Protein AF-A0A389MRZ5-F1 (afdb_monomer_lite)

Radius of gyration: 27.91 Å; chains: 1; bounding box: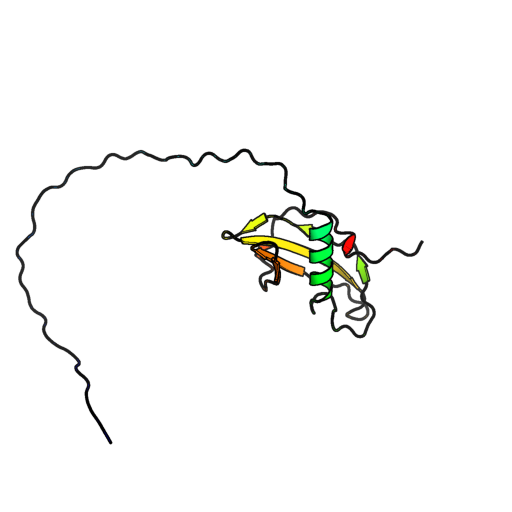 61×81×53 Å

Sequence (144 aa):
MRLLSVAIALLLALPASARDEASKEIPATAKKSARKAPAGKPEEPSPEMRRRIAALALKQVAFGSISLLPVRFENSRLAGPFEDGGRRLYCVSSHMKGRTFGKAERPKAVFREEAGLLTVLDDDEVCQGHRTRPFEELDTPKDP

Structure (mmCIF, N/CA/C/O backbone):
data_AF-A0A389MRZ5-F1
#
_entry.id   AF-A0A389MRZ5-F1
#
loop_
_atom_site.group_PDB
_atom_site.id
_atom_site.type_symbol
_atom_site.label_atom_id
_atom_site.label_alt_id
_atom_site.label_comp_id
_atom_site.label_asym_id
_atom_site.label_entity_id
_atom_site.label_seq_id
_atom_site.pdbx_PDB_ins_code
_atom_site.Cartn_x
_atom_site.Cartn_y
_atom_site.Cartn_z
_atom_site.occupancy
_atom_site.B_iso_or_equiv
_atom_site.auth_seq_id
_atom_site.auth_comp_id
_atom_site.auth_asym_id
_atom_site.auth_atom_id
_atom_site.pdbx_PDB_model_num
ATOM 1 N N . MET A 1 1 ? -25.961 -49.254 -20.890 1.00 40.41 1 MET A N 1
ATOM 2 C CA . MET A 1 1 ? -25.046 -50.292 -21.420 1.00 40.41 1 MET A CA 1
ATOM 3 C C . MET A 1 1 ? -23.645 -49.886 -20.963 1.00 40.41 1 MET A C 1
ATOM 5 O O . MET A 1 1 ? -23.233 -48.800 -21.325 1.00 40.41 1 MET A O 1
ATOM 9 N N . ARG A 1 2 ? -23.022 -50.497 -19.937 1.00 39.56 2 ARG A N 1
ATOM 10 C CA . ARG A 1 2 ? -22.256 -51.768 -20.006 1.00 39.56 2 ARG A CA 1
ATOM 11 C C . ARG A 1 2 ? -21.413 -51.795 -21.299 1.00 39.56 2 ARG A C 1
ATOM 13 O O . ARG A 1 2 ? -22.022 -51.728 -22.352 1.00 39.56 2 ARG A O 1
ATOM 20 N N . LEU A 1 3 ? -20.090 -51.938 -21.344 1.00 41.53 3 LEU A N 1
ATOM 21 C CA . LEU A 1 3 ? -19.076 -52.474 -20.426 1.00 41.53 3 LEU A CA 1
ATOM 22 C C . LEU A 1 3 ? -17.753 -52.547 -21.263 1.00 41.53 3 LEU A C 1
ATOM 24 O O . LEU A 1 3 ? -17.846 -52.544 -22.488 1.00 41.53 3 LEU A O 1
ATOM 28 N N . LEU A 1 4 ? -16.596 -52.751 -20.607 1.00 39.28 4 LEU A N 1
ATOM 29 C CA . LEU A 1 4 ? -15.325 -53.325 -21.137 1.00 39.28 4 LEU A CA 1
ATOM 30 C C . LEU A 1 4 ? -14.446 -52.437 -22.052 1.00 39.28 4 LEU A C 1
ATOM 32 O O . LEU A 1 4 ? -14.954 -51.702 -22.880 1.00 39.28 4 LEU A O 1
ATOM 36 N N . SER A 1 5 ? -13.107 -52.462 -22.029 1.00 41.38 5 SER A N 1
ATOM 37 C CA . SER A 1 5 ? -12.075 -53.246 -21.315 1.00 41.38 5 SER A CA 1
ATOM 38 C C . SER A 1 5 ? -10.753 -52.464 -21.445 1.00 41.38 5 SER A C 1
ATOM 40 O O . SER A 1 5 ? -10.445 -51.975 -22.524 1.00 41.38 5 SER A O 1
ATOM 42 N N . VAL A 1 6 ? -10.014 -52.158 -20.375 1.00 44.91 6 VAL A N 1
ATOM 43 C CA . VAL A 1 6 ? -8.869 -52.938 -19.849 1.00 44.91 6 VAL A CA 1
ATOM 44 C C . VAL A 1 6 ? -8.037 -53.639 -20.934 1.00 44.91 6 VAL A C 1
ATOM 46 O O . VAL A 1 6 ? -8.403 -54.710 -21.404 1.00 44.91 6 VAL A O 1
ATOM 49 N N . ALA A 1 7 ? -6.864 -53.086 -21.243 1.00 42.34 7 ALA A N 1
ATOM 50 C CA . ALA A 1 7 ? -5.745 -53.829 -21.819 1.00 42.34 7 ALA A CA 1
ATOM 51 C C . ALA A 1 7 ? -4.484 -53.482 -21.015 1.00 42.34 7 ALA A C 1
ATOM 53 O O . ALA A 1 7 ? -3.781 -52.511 -21.284 1.00 42.34 7 ALA A O 1
ATOM 54 N N . ILE A 1 8 ? -4.276 -54.255 -19.950 1.00 43.88 8 ILE A N 1
ATOM 55 C CA . ILE A 1 8 ? -3.063 -54.287 -19.137 1.00 43.88 8 ILE A CA 1
ATOM 56 C C . ILE A 1 8 ? -2.179 -55.418 -19.667 1.00 43.88 8 ILE A C 1
ATOM 58 O O . ILE A 1 8 ? -2.653 -56.538 -19.818 1.00 43.88 8 ILE A O 1
ATOM 62 N N . ALA A 1 9 ? -0.898 -55.082 -19.829 1.00 37.06 9 ALA A N 1
ATOM 63 C CA . ALA A 1 9 ? 0.287 -55.938 -19.785 1.00 37.06 9 ALA A CA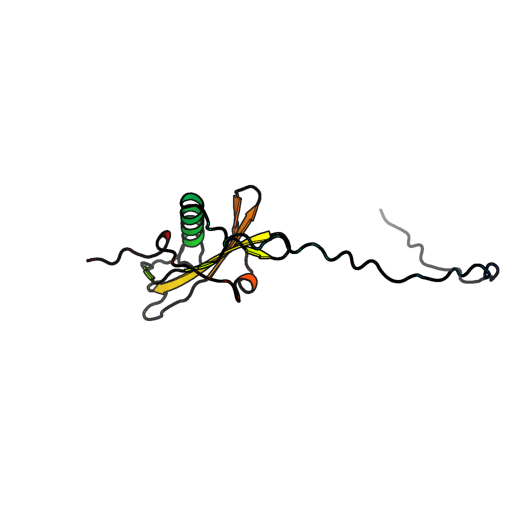 1
ATOM 64 C C . ALA A 1 9 ? 0.463 -57.037 -20.848 1.00 37.06 9 ALA A C 1
ATOM 66 O O . ALA A 1 9 ? -0.331 -57.959 -20.976 1.00 37.06 9 ALA A O 1
ATOM 67 N N . LEU A 1 10 ? 1.648 -57.026 -21.470 1.00 36.75 10 LEU A N 1
ATOM 68 C CA . LEU A 1 10 ? 2.760 -57.937 -21.139 1.00 36.75 10 LEU A CA 1
ATOM 69 C C . LEU A 1 10 ? 3.525 -58.301 -22.421 1.00 36.75 10 LEU A C 1
ATOM 71 O O . LEU A 1 10 ? 2.972 -58.996 -23.259 1.00 36.75 10 LEU A O 1
ATOM 75 N N . LEU A 1 11 ? 4.791 -57.882 -22.547 1.00 40.03 11 LEU A N 1
ATOM 76 C CA . LEU A 1 11 ? 5.866 -58.693 -23.149 1.00 40.03 11 LEU A CA 1
ATOM 77 C C . LEU A 1 11 ? 7.228 -57.990 -23.006 1.00 40.03 11 LEU A C 1
ATOM 79 O O . LEU A 1 11 ? 7.574 -57.061 -23.729 1.00 40.03 11 LEU A O 1
ATOM 83 N N . LEU A 1 12 ? 7.986 -58.471 -22.021 1.00 37.19 12 LEU A N 1
ATOM 84 C CA . LEU A 1 12 ? 9.440 -58.371 -21.912 1.00 37.19 12 LEU A CA 1
ATOM 85 C C . LEU A 1 12 ? 10.074 -59.463 -22.794 1.00 37.19 12 LEU A C 1
ATOM 87 O O . LEU A 1 12 ? 9.639 -60.606 -22.672 1.00 37.19 12 LEU A O 1
ATOM 91 N N . ALA A 1 13 ? 11.099 -59.124 -23.598 1.00 40.16 13 ALA A N 1
ATOM 92 C CA . ALA A 1 13 ? 12.372 -59.866 -23.791 1.00 40.16 13 ALA A CA 1
ATOM 93 C C . ALA A 1 13 ? 13.086 -59.550 -25.143 1.00 40.16 13 ALA A C 1
ATOM 95 O O . ALA A 1 13 ? 12.600 -59.967 -26.184 1.00 40.16 13 ALA A O 1
ATOM 96 N N . LEU A 1 14 ? 14.227 -58.825 -25.047 1.00 38.44 14 LEU A N 1
ATOM 97 C CA . LEU A 1 14 ? 15.537 -58.788 -25.786 1.00 38.44 14 LEU A CA 1
ATOM 98 C C . LEU A 1 14 ? 15.697 -59.306 -27.250 1.00 38.44 14 LEU A C 1
ATOM 100 O O . LEU A 1 14 ? 14.948 -60.195 -27.631 1.00 38.44 14 LEU A O 1
ATOM 104 N N . PRO A 1 15 ? 16.723 -58.882 -28.061 1.00 41.50 15 PRO A N 1
ATOM 105 C CA . PRO A 1 15 ? 18.138 -58.554 -27.711 1.00 41.50 15 PRO A CA 1
ATOM 106 C C . PRO A 1 15 ? 18.672 -57.211 -28.298 1.00 41.50 15 PRO A C 1
ATOM 108 O O . PRO A 1 15 ? 18.091 -56.646 -29.212 1.00 41.50 15 PRO A O 1
ATOM 111 N N . ALA A 1 16 ? 19.673 -56.519 -27.732 1.00 38.25 16 ALA A N 1
ATOM 112 C CA . ALA A 1 16 ? 21.121 -56.796 -27.674 1.00 38.25 16 ALA A CA 1
ATOM 113 C C . ALA A 1 16 ? 21.852 -56.863 -29.038 1.00 38.25 16 ALA A C 1
ATOM 115 O O . ALA A 1 16 ? 22.410 -57.900 -29.363 1.00 38.25 16 ALA A O 1
ATOM 116 N N . SER A 1 17 ? 21.890 -55.770 -29.816 1.00 39.25 17 SER A N 1
ATOM 117 C CA . SER A 1 17 ? 23.010 -55.488 -30.741 1.00 39.25 17 SER A CA 1
ATOM 118 C C . SER A 1 17 ? 22.916 -54.072 -31.326 1.00 39.25 17 SER A C 1
ATOM 120 O O . SER A 1 17 ? 22.100 -53.834 -32.208 1.00 39.25 17 SER A O 1
ATOM 122 N N . ALA A 1 18 ? 23.689 -53.132 -30.773 1.00 40.97 18 ALA A N 1
ATOM 123 C CA . ALA A 1 18 ? 24.174 -51.885 -31.397 1.00 40.97 18 ALA A CA 1
ATOM 124 C C . ALA A 1 18 ? 24.774 -50.992 -30.292 1.00 40.97 18 ALA A C 1
ATOM 126 O O . ALA A 1 18 ? 24.210 -49.976 -29.886 1.00 40.97 18 ALA A O 1
ATOM 127 N N . ARG A 1 19 ? 25.894 -51.452 -29.733 1.00 44.91 19 ARG A N 1
ATOM 128 C CA . ARG A 1 19 ? 26.873 -50.637 -29.003 1.00 44.91 19 ARG A CA 1
ATOM 129 C C . ARG A 1 19 ? 28.128 -50.576 -29.883 1.00 44.91 19 ARG A C 1
ATOM 131 O O . ARG A 1 19 ? 28.338 -51.518 -30.641 1.00 44.91 19 ARG A O 1
ATOM 138 N N . ASP A 1 20 ? 28.893 -49.498 -29.723 1.00 35.25 20 ASP A N 1
ATOM 139 C CA . ASP A 1 20 ? 30.079 -49.060 -30.486 1.00 35.25 20 ASP A CA 1
ATOM 140 C C . ASP A 1 20 ? 29.733 -48.293 -31.777 1.00 35.25 20 ASP A C 1
ATOM 142 O O . ASP A 1 20 ? 28.949 -48.752 -32.593 1.00 35.25 20 ASP A O 1
ATOM 146 N N . GLU A 1 21 ? 30.218 -47.076 -32.028 1.00 35.16 21 GLU A N 1
ATOM 147 C CA . GLU A 1 21 ? 31.426 -46.412 -31.531 1.00 35.16 21 GLU A CA 1
ATOM 148 C C . GLU A 1 21 ? 31.350 -44.889 -31.807 1.00 35.16 21 GLU A C 1
ATOM 150 O O . GLU A 1 21 ? 30.402 -44.407 -32.423 1.00 35.16 21 GLU A O 1
ATOM 155 N N . ALA A 1 22 ? 32.397 -44.159 -31.417 1.00 38.28 22 ALA A N 1
ATOM 156 C CA . ALA A 1 22 ? 32.664 -42.732 -31.662 1.00 38.28 22 ALA A CA 1
ATOM 157 C C . ALA A 1 22 ? 32.235 -41.749 -30.559 1.00 38.28 22 ALA A C 1
ATOM 159 O O . ALA A 1 22 ? 31.494 -40.783 -30.741 1.00 38.28 22 ALA A O 1
ATOM 160 N N . SER A 1 23 ? 32.870 -41.972 -29.410 1.00 39.28 23 SER A N 1
ATOM 161 C CA . SER A 1 23 ? 33.489 -40.927 -28.597 1.00 39.28 23 SER A CA 1
ATOM 162 C C . SER A 1 23 ? 34.069 -39.790 -29.458 1.00 39.28 23 SER A C 1
ATOM 164 O O . SER A 1 23 ? 34.906 -40.028 -30.331 1.00 39.28 23 SER A O 1
ATOM 166 N N . LYS A 1 24 ? 33.679 -38.541 -29.185 1.00 38.94 24 LYS A N 1
ATOM 167 C CA . LYS A 1 24 ? 34.555 -37.399 -29.446 1.00 38.94 24 LYS A CA 1
ATOM 168 C C . LYS A 1 24 ? 34.462 -36.403 -28.306 1.00 38.94 24 LYS A C 1
ATOM 170 O O . LYS A 1 24 ? 33.392 -35.929 -27.934 1.00 38.94 24 LYS A O 1
ATOM 175 N N . GLU A 1 25 ? 35.635 -36.179 -27.743 1.00 37.88 25 GLU A N 1
ATOM 176 C CA . GLU A 1 25 ? 35.918 -35.405 -26.555 1.00 37.88 25 GLU A CA 1
ATOM 177 C C . GLU A 1 25 ? 35.500 -33.932 -26.652 1.00 37.88 25 GLU A C 1
ATOM 179 O O . GLU A 1 25 ? 35.423 -33.309 -27.711 1.00 37.88 25 GLU A O 1
ATOM 184 N N . ILE A 1 26 ? 35.250 -33.420 -25.454 1.00 50.62 26 ILE A N 1
ATOM 185 C C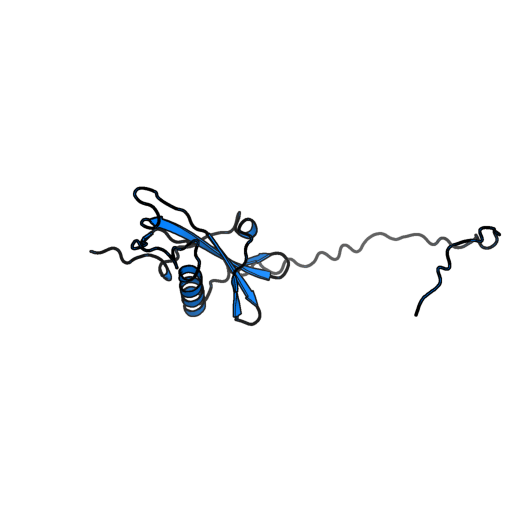A . ILE A 1 26 ? 34.858 -32.079 -25.036 1.00 50.62 26 ILE A CA 1
ATOM 186 C C . ILE A 1 26 ? 35.936 -31.047 -25.428 1.00 50.62 26 ILE A C 1
ATOM 188 O O . ILE A 1 26 ? 37.128 -31.335 -25.324 1.00 50.62 26 ILE A O 1
ATOM 192 N N . PRO A 1 27 ? 35.548 -29.786 -25.690 1.00 37.94 27 PRO A N 1
ATOM 193 C CA . PRO A 1 27 ? 36.211 -28.742 -24.923 1.00 37.94 27 PRO A CA 1
ATOM 194 C C . PRO A 1 27 ? 35.219 -27.936 -24.094 1.00 37.94 27 PRO A C 1
ATOM 196 O O . PRO A 1 27 ? 34.181 -27.450 -24.544 1.00 37.94 27 PRO A O 1
ATOM 199 N N . ALA A 1 28 ? 35.609 -27.805 -22.832 1.00 46.28 28 ALA A N 1
ATOM 200 C CA . ALA A 1 28 ? 35.131 -26.811 -21.913 1.00 46.28 28 ALA A CA 1
ATOM 201 C C . ALA A 1 28 ? 35.336 -25.413 -22.512 1.00 46.28 28 ALA A C 1
ATOM 203 O O . ALA A 1 28 ? 36.171 -25.201 -23.388 1.00 46.28 28 ALA A O 1
ATOM 204 N N . THR A 1 29 ? 34.645 -24.451 -21.906 1.00 40.38 29 THR A N 1
ATOM 205 C CA . THR A 1 29 ? 34.760 -22.997 -22.094 1.00 40.38 29 THR A CA 1
ATOM 206 C C . THR A 1 29 ? 33.842 -22.383 -23.153 1.00 40.38 29 THR A C 1
ATOM 208 O O . THR A 1 29 ? 34.181 -22.184 -24.307 1.00 40.38 29 THR A O 1
ATOM 211 N N . ALA A 1 30 ? 32.679 -21.938 -22.680 1.00 43.38 30 ALA A N 1
ATOM 212 C CA . ALA A 1 30 ? 32.207 -20.585 -22.954 1.00 43.38 30 ALA A CA 1
ATOM 213 C C . ALA A 1 30 ? 31.222 -20.178 -21.849 1.00 43.38 30 ALA A C 1
ATOM 215 O O . ALA A 1 30 ? 30.009 -20.137 -22.043 1.00 43.38 30 ALA A O 1
ATOM 216 N N . LYS A 1 31 ? 31.753 -19.851 -20.659 1.00 43.34 31 LYS A N 1
ATOM 217 C CA . LYS A 1 31 ? 31.063 -18.945 -19.729 1.00 43.34 31 LYS A CA 1
ATOM 218 C C . LYS A 1 31 ? 30.910 -17.610 -20.458 1.00 43.34 31 LYS A C 1
ATOM 220 O O . LYS A 1 31 ? 31.764 -16.734 -20.359 1.00 43.34 31 LYS A O 1
ATOM 225 N N . LYS A 1 32 ? 29.832 -17.456 -21.226 1.00 39.16 32 LYS A N 1
ATOM 226 C CA . LYS A 1 32 ? 29.404 -16.155 -21.729 1.00 39.16 32 LYS A CA 1
ATOM 227 C C . LYS A 1 32 ? 28.771 -15.441 -20.544 1.00 39.16 32 LYS A C 1
ATOM 229 O O . LYS A 1 32 ? 27.568 -15.526 -20.328 1.00 39.16 32 LYS A O 1
ATOM 234 N N . SER A 1 33 ? 29.626 -14.822 -19.728 1.00 44.97 33 SER A N 1
ATOM 235 C CA . SER A 1 33 ? 29.237 -13.885 -18.680 1.00 44.97 33 SER A CA 1
ATOM 236 C C . SER A 1 33 ? 28.225 -12.918 -19.274 1.00 44.97 33 SER A C 1
ATOM 238 O O . SER A 1 33 ? 28.578 -12.061 -20.088 1.00 44.97 33 SER A O 1
ATOM 240 N N . ALA A 1 34 ? 26.955 -13.096 -18.908 1.00 51.16 34 ALA A N 1
ATOM 241 C CA . ALA A 1 34 ? 25.929 -12.115 -19.177 1.00 51.16 34 ALA A CA 1
ATOM 242 C C . ALA A 1 34 ? 26.438 -10.806 -18.572 1.00 51.16 34 ALA A C 1
ATOM 244 O O . ALA A 1 34 ? 26.665 -10.713 -17.364 1.00 51.16 34 ALA A O 1
ATOM 245 N N . ARG A 1 35 ? 26.726 -9.832 -19.442 1.00 46.59 35 ARG A N 1
ATOM 246 C CA . ARG A 1 35 ? 27.053 -8.466 -19.046 1.00 46.59 35 ARG A CA 1
ATOM 247 C C . ARG A 1 35 ? 25.994 -8.044 -18.038 1.00 46.59 35 ARG A C 1
ATOM 249 O O . ARG A 1 35 ? 24.832 -7.895 -18.404 1.00 46.59 35 ARG A O 1
ATOM 256 N N . LYS A 1 36 ? 26.404 -7.858 -16.783 1.00 52.03 36 LYS A N 1
ATOM 257 C CA . LYS A 1 36 ? 25.626 -7.109 -15.805 1.00 52.03 36 LYS A CA 1
ATOM 258 C C . LYS A 1 36 ? 25.381 -5.749 -16.450 1.00 52.03 36 LYS A C 1
ATOM 260 O O . LYS A 1 36 ? 26.324 -4.976 -16.623 1.00 52.03 36 LYS A O 1
ATOM 265 N N . ALA A 1 37 ? 24.151 -5.521 -16.905 1.00 50.09 37 ALA A N 1
ATOM 266 C CA . ALA A 1 37 ? 23.726 -4.212 -17.364 1.00 50.09 37 ALA A CA 1
ATOM 267 C C . ALA A 1 37 ? 24.091 -3.197 -16.267 1.00 50.09 37 ALA A C 1
ATOM 269 O O . ALA A 1 37 ? 24.033 -3.553 -15.080 1.00 50.09 37 ALA A O 1
ATOM 270 N N . PRO A 1 38 ? 24.534 -1.979 -16.625 1.00 43.25 38 PRO A N 1
ATOM 271 C CA . PRO A 1 38 ? 24.821 -0.964 -15.626 1.00 43.25 38 PRO A CA 1
ATOM 272 C C . PRO A 1 38 ? 23.587 -0.843 -14.738 1.00 43.25 38 PRO A C 1
ATOM 274 O O . PRO A 1 38 ? 22.476 -0.705 -15.249 1.00 43.25 38 PRO A O 1
ATOM 277 N N . ALA A 1 39 ? 23.779 -0.989 -13.426 1.00 52.12 39 ALA A N 1
ATOM 278 C CA . ALA A 1 39 ? 22.709 -0.815 -12.462 1.00 52.12 39 ALA A CA 1
ATOM 279 C C . ALA A 1 39 ? 22.191 0.614 -12.642 1.00 52.12 39 ALA A C 1
ATOM 281 O O . ALA A 1 39 ? 22.834 1.576 -12.217 1.00 52.12 39 ALA A O 1
ATOM 282 N N . GLY A 1 40 ? 21.077 0.741 -13.364 1.00 45.22 40 GLY A N 1
ATOM 283 C CA . GLY A 1 40 ? 20.349 1.986 -13.480 1.00 45.22 40 GLY A CA 1
ATOM 284 C C . GLY A 1 40 ? 20.026 2.485 -12.079 1.00 45.22 40 GLY A C 1
ATOM 285 O O . GLY A 1 40 ? 19.947 1.706 -11.122 1.00 45.22 40 GLY A O 1
ATOM 286 N N . LYS A 1 41 ? 19.869 3.802 -11.942 1.00 56.81 41 LYS A N 1
ATOM 287 C CA . LYS A 1 41 ? 19.342 4.377 -10.702 1.00 56.81 41 LYS A CA 1
ATOM 288 C C . LYS A 1 41 ? 18.073 3.604 -10.319 1.00 56.81 41 LYS A C 1
ATOM 290 O O . LYS A 1 41 ? 17.327 3.254 -11.234 1.00 56.81 41 LYS A O 1
ATOM 295 N N . PRO A 1 42 ? 17.834 3.335 -9.021 1.00 62.47 42 PRO A N 1
ATOM 296 C CA . PRO A 1 42 ? 16.615 2.668 -8.591 1.00 62.47 42 PRO A CA 1
ATOM 297 C C . PRO A 1 42 ? 15.435 3.406 -9.207 1.00 62.47 42 PRO A C 1
ATOM 299 O O . PRO A 1 42 ? 15.243 4.591 -8.918 1.00 62.47 42 PRO A O 1
ATOM 302 N N . GLU A 1 43 ? 14.734 2.727 -10.108 1.00 80.81 43 GLU A N 1
ATOM 303 C CA . GLU A 1 43 ? 13.583 3.293 -10.785 1.00 80.81 43 GLU A CA 1
ATOM 304 C C . GLU A 1 43 ? 12.586 3.711 -9.706 1.00 80.81 43 GLU A C 1
ATOM 306 O O . GLU A 1 43 ? 12.386 3.005 -8.719 1.00 80.81 43 GLU A O 1
ATOM 311 N N . GLU A 1 44 ? 12.058 4.921 -9.817 1.00 86.75 44 GLU A N 1
ATOM 312 C CA . GLU A 1 44 ? 11.087 5.441 -8.868 1.00 86.75 44 GLU A CA 1
ATOM 313 C C . GLU A 1 44 ? 9.709 5.356 -9.515 1.00 86.75 44 GLU A C 1
ATOM 315 O O . GLU A 1 44 ? 9.558 5.809 -10.654 1.00 86.75 44 GLU A O 1
ATOM 320 N N . PRO A 1 45 ? 8.704 4.770 -8.838 1.00 91.62 45 PRO A N 1
ATOM 321 C CA . PRO A 1 45 ? 7.367 4.738 -9.396 1.00 91.62 45 PRO A CA 1
ATOM 322 C C . PRO A 1 45 ? 6.857 6.162 -9.600 1.00 91.62 45 PRO A C 1
ATOM 324 O O . PRO A 1 45 ? 7.026 7.030 -8.739 1.00 91.62 45 PRO A O 1
ATOM 327 N N . SER A 1 46 ? 6.209 6.388 -10.743 1.00 94.06 46 SER A N 1
ATOM 328 C CA . SER A 1 46 ? 5.619 7.684 -11.061 1.00 94.06 46 SER A CA 1
ATOM 329 C C . SER A 1 46 ? 4.596 8.101 -9.991 1.00 94.06 46 SER A C 1
ATOM 331 O O . SER A 1 46 ? 3.986 7.239 -9.348 1.00 94.06 46 SER A O 1
ATOM 333 N N . PRO A 1 47 ? 4.328 9.408 -9.810 1.00 95.88 47 PRO A N 1
ATOM 334 C CA . PRO A 1 47 ? 3.307 9.869 -8.866 1.00 95.88 47 PRO A CA 1
ATOM 335 C C . PRO A 1 47 ? 1.916 9.271 -9.135 1.00 95.88 47 PRO A C 1
ATOM 337 O O . PRO A 1 47 ? 1.143 9.016 -8.215 1.00 95.88 47 PRO A O 1
ATOM 340 N N . GLU A 1 48 ? 1.585 9.016 -10.403 1.00 96.19 48 GLU A N 1
ATOM 341 C CA . GLU A 1 48 ? 0.351 8.324 -10.773 1.00 96.19 48 GLU A CA 1
ATOM 342 C C . GLU A 1 48 ? 0.345 6.873 -10.280 1.00 96.19 48 GLU A C 1
ATOM 344 O O . GLU A 1 48 ? -0.614 6.454 -9.630 1.00 96.19 48 GLU A O 1
ATOM 349 N N . MET A 1 49 ? 1.428 6.128 -10.520 1.00 96.81 49 MET A N 1
ATOM 350 C CA . MET A 1 49 ? 1.567 4.750 -10.052 1.00 96.81 49 MET A CA 1
ATOM 351 C C . MET A 1 49 ? 1.469 4.670 -8.525 1.00 96.81 49 MET A C 1
ATOM 353 O O . MET A 1 49 ? 0.728 3.846 -7.995 1.00 96.81 49 MET A O 1
ATOM 357 N N . ARG A 1 50 ? 2.141 5.579 -7.810 1.00 97.50 50 ARG A N 1
ATOM 358 C CA . ARG A 1 50 ? 2.081 5.680 -6.343 1.00 97.50 50 ARG A CA 1
ATOM 359 C C . ARG A 1 50 ? 0.645 5.860 -5.839 1.00 97.50 50 ARG A C 1
ATOM 361 O O . ARG A 1 50 ? 0.208 5.113 -4.966 1.00 97.50 50 ARG A O 1
ATOM 368 N N . ARG A 1 51 ? -0.135 6.762 -6.447 1.00 98.00 51 ARG A N 1
ATOM 369 C CA . ARG A 1 51 ? -1.563 6.949 -6.118 1.00 98.00 51 ARG A CA 1
ATOM 370 C C . ARG A 1 51 ? -2.407 5.709 -6.405 1.00 98.00 51 ARG A C 1
ATOM 372 O O . ARG A 1 51 ? -3.274 5.362 -5.606 1.00 98.00 51 ARG A O 1
ATOM 379 N N . ARG A 1 52 ? -2.154 5.022 -7.522 1.00 98.00 52 ARG A N 1
ATOM 380 C CA . ARG A 1 52 ? -2.861 3.780 -7.879 1.00 98.00 52 ARG A CA 1
ATOM 381 C C . ARG A 1 52 ? -2.565 2.656 -6.885 1.00 98.00 52 ARG A C 1
ATOM 383 O O . ARG A 1 52 ? -3.494 1.967 -6.468 1.00 98.00 52 ARG A O 1
ATOM 390 N N . ILE A 1 53 ? -1.309 2.521 -6.458 1.00 98.31 53 ILE A N 1
ATOM 391 C CA . ILE A 1 53 ? -0.893 1.586 -5.406 1.00 98.31 53 ILE A CA 1
ATOM 392 C C . ILE A 1 53 ? -1.601 1.915 -4.084 1.00 98.31 53 ILE A C 1
ATOM 394 O O . ILE A 1 53 ? -2.158 1.014 -3.463 1.00 98.31 53 ILE A O 1
ATOM 398 N N . ALA A 1 54 ? -1.652 3.189 -3.678 1.00 98.06 54 ALA A N 1
ATOM 399 C CA . ALA A 1 54 ? -2.329 3.605 -2.444 1.00 98.06 54 ALA A CA 1
ATOM 400 C C . ALA A 1 54 ? -3.829 3.277 -2.487 1.00 98.06 54 ALA A C 1
ATOM 402 O O . ALA A 1 54 ? -4.363 2.652 -1.571 1.00 98.06 54 ALA A O 1
ATOM 403 N N . ALA A 1 55 ? -4.497 3.621 -3.591 1.00 97.88 55 ALA A N 1
ATOM 404 C CA . ALA A 1 55 ? -5.911 3.323 -3.792 1.00 97.88 55 ALA A CA 1
ATOM 405 C C . ALA A 1 55 ? -6.202 1.814 -3.769 1.00 97.88 55 ALA A C 1
ATOM 407 O O . ALA A 1 55 ? -7.253 1.397 -3.284 1.00 97.88 55 ALA A O 1
ATOM 408 N N . LEU A 1 56 ? -5.289 0.987 -4.287 1.00 98.00 56 LEU A N 1
ATOM 409 C CA . LEU A 1 56 ? -5.434 -0.465 -4.246 1.00 98.00 56 LEU A CA 1
ATOM 410 C C . LEU A 1 56 ? -5.148 -1.033 -2.849 1.00 98.00 56 LEU A C 1
ATOM 412 O O . LEU A 1 56 ? -5.868 -1.931 -2.415 1.00 98.00 56 LEU A O 1
ATOM 416 N N . ALA A 1 57 ? -4.169 -0.486 -2.122 1.00 97.62 57 ALA A N 1
ATOM 417 C CA . ALA A 1 57 ? -3.877 -0.849 -0.736 1.00 97.62 57 ALA A CA 1
ATOM 418 C C . ALA A 1 57 ? -5.078 -0.589 0.181 1.00 97.62 57 ALA A C 1
ATOM 420 O O . ALA A 1 57 ? -5.489 -1.491 0.901 1.00 97.62 57 ALA A O 1
ATOM 421 N N . LEU A 1 58 ? -5.719 0.579 0.076 1.00 96.50 58 LEU A N 1
ATOM 422 C CA . LEU A 1 58 ? -6.905 0.939 0.868 1.00 96.50 58 LEU A CA 1
ATOM 423 C C . LEU A 1 58 ? -8.122 0.028 0.630 1.00 96.50 58 LEU A C 1
ATOM 425 O O . LEU A 1 58 ? -9.031 -0.015 1.454 1.00 96.50 58 LEU A O 1
ATOM 429 N N . LYS A 1 59 ? -8.149 -0.725 -0.476 1.00 96.62 59 LYS A N 1
ATOM 430 C CA . LYS A 1 59 ? -9.194 -1.724 -0.753 1.00 96.62 59 LYS A CA 1
ATOM 431 C C . LYS A 1 59 ? -8.924 -3.077 -0.091 1.00 96.62 59 LYS A C 1
ATOM 433 O O . LYS A 1 59 ? -9.822 -3.918 -0.054 1.00 96.62 59 LYS A O 1
ATOM 438 N N . GLN A 1 60 ? -7.727 -3.299 0.448 1.00 96.00 60 GLN A N 1
ATOM 439 C CA . GLN A 1 60 ? -7.364 -4.570 1.070 1.00 96.00 60 GLN A CA 1
ATOM 440 C C . GLN A 1 60 ? -7.916 -4.682 2.491 1.00 96.00 60 GLN A C 1
ATOM 442 O O . GLN A 1 60 ? -7.830 -3.747 3.289 1.00 96.00 60 GLN A O 1
ATOM 447 N N . VAL A 1 61 ? -8.395 -5.877 2.847 1.00 93.69 61 VAL A N 1
ATOM 448 C CA . VAL A 1 61 ? -8.883 -6.187 4.205 1.00 93.69 61 VAL A CA 1
ATOM 449 C C . VAL A 1 61 ? -7.783 -5.966 5.246 1.00 93.69 61 VAL A C 1
ATOM 451 O O . VAL A 1 61 ? -8.029 -5.416 6.324 1.00 93.69 61 VAL A O 1
ATOM 454 N N . ALA A 1 62 ? -6.540 -6.315 4.899 1.00 92.56 62 ALA A N 1
ATOM 455 C CA . ALA A 1 62 ? -5.374 -6.076 5.742 1.00 92.56 62 ALA A CA 1
ATOM 456 C C . ALA A 1 62 ? -5.185 -4.584 6.080 1.00 92.56 62 ALA A C 1
ATOM 458 O O . ALA A 1 62 ? -4.738 -4.274 7.179 1.00 92.56 62 ALA A O 1
ATOM 459 N N . PHE A 1 63 ? -5.601 -3.677 5.197 1.00 95.06 63 PHE A N 1
ATOM 460 C CA . PHE A 1 63 ? -5.563 -2.223 5.381 1.00 95.06 63 PHE A CA 1
ATOM 461 C C . PHE A 1 63 ? -6.915 -1.666 5.855 1.00 95.06 63 PHE A C 1
ATOM 463 O O . PHE A 1 63 ? -7.178 -0.476 5.759 1.00 95.06 63 PHE A O 1
ATOM 470 N N . GLY A 1 64 ? -7.797 -2.512 6.389 1.00 93.19 64 GLY A N 1
ATOM 471 C CA . GLY A 1 64 ? -9.015 -2.056 7.050 1.00 93.19 64 GLY A CA 1
ATOM 472 C C . GLY A 1 64 ? -10.144 -1.637 6.113 1.00 93.19 64 GLY A C 1
ATOM 473 O O . GLY A 1 64 ? -11.030 -0.913 6.555 1.00 93.19 64 GLY A O 1
ATOM 474 N N . SER A 1 65 ? -10.177 -2.132 4.871 1.00 94.50 65 SER A N 1
ATOM 475 C CA . SER A 1 65 ? -11.269 -1.848 3.921 1.00 94.50 65 SER A CA 1
ATOM 476 C C . SER A 1 65 ? -12.668 -2.253 4.408 1.00 94.50 65 SER A C 1
ATOM 478 O O . SER A 1 65 ? -13.666 -1.754 3.899 1.00 94.50 65 SER A O 1
ATOM 480 N N . ILE A 1 66 ? -12.739 -3.136 5.406 1.00 93.25 66 ILE A N 1
ATOM 481 C CA . ILE A 1 66 ? -13.976 -3.596 6.053 1.00 93.25 66 ILE A CA 1
ATOM 482 C C . ILE A 1 66 ? -14.070 -3.178 7.531 1.00 93.25 66 ILE A C 1
ATOM 484 O O . ILE A 1 66 ? -14.907 -3.693 8.269 1.00 93.25 66 ILE A O 1
ATOM 488 N N . SER A 1 67 ? -13.180 -2.299 8.000 1.00 90.06 67 SER A N 1
ATOM 489 C CA . SER A 1 67 ? -13.159 -1.863 9.398 1.00 90.06 67 SER A CA 1
ATOM 490 C C . SER A 1 67 ? -14.339 -0.938 9.695 1.00 90.06 67 SER A C 1
ATOM 492 O O . SER A 1 67 ? -14.534 0.060 9.007 1.00 90.06 67 SER A O 1
ATOM 494 N N . LEU A 1 68 ? -15.091 -1.230 10.760 1.00 90.69 68 LEU A N 1
ATOM 495 C CA . LEU A 1 68 ? -16.120 -0.319 11.287 1.00 90.69 68 LEU A CA 1
ATOM 496 C C . LEU A 1 68 ? -15.516 0.861 12.056 1.00 90.69 68 LEU A C 1
ATOM 498 O O . LEU A 1 68 ? -16.152 1.898 12.228 1.00 90.69 68 LEU A O 1
ATOM 502 N N . LEU A 1 69 ? -14.291 0.690 12.549 1.00 90.25 69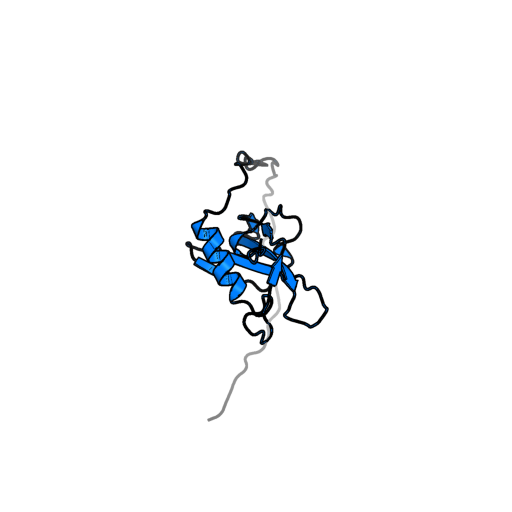 LEU A N 1
ATOM 503 C CA . LEU A 1 69 ? -13.557 1.715 13.269 1.00 90.25 69 LEU A CA 1
ATOM 504 C C . LEU A 1 69 ? -12.705 2.535 12.290 1.00 90.25 69 LEU A C 1
ATOM 506 O O . LEU A 1 69 ? -12.105 1.942 11.385 1.00 90.25 69 LEU A O 1
ATOM 510 N N . PRO A 1 70 ? -12.588 3.863 12.481 1.00 89.44 70 PRO A N 1
ATOM 511 C CA . PRO A 1 70 ? -11.722 4.695 11.658 1.00 89.44 70 PRO A CA 1
ATOM 512 C C . PRO A 1 70 ? -10.271 4.217 11.717 1.00 89.44 70 PRO A C 1
ATOM 514 O O . PRO A 1 70 ? -9.656 4.185 12.785 1.00 89.44 70 PRO A O 1
ATOM 517 N N . VAL A 1 71 ? -9.719 3.874 10.557 1.00 92.75 71 VAL A N 1
ATOM 518 C CA . VAL A 1 71 ? -8.327 3.446 10.428 1.00 92.75 71 VAL A CA 1
ATOM 519 C C . VAL A 1 71 ? -7.444 4.648 10.136 1.00 92.75 71 VAL A C 1
ATOM 521 O O . VAL A 1 71 ? -7.781 5.501 9.316 1.00 92.75 71 VAL A O 1
ATOM 524 N N . ARG A 1 72 ? -6.302 4.709 10.820 1.00 93.31 72 ARG A N 1
ATOM 525 C CA . ARG A 1 72 ? -5.271 5.729 10.628 1.00 93.31 72 ARG A CA 1
ATOM 526 C C . ARG A 1 72 ? -3.963 5.054 10.249 1.00 93.31 72 ARG A C 1
ATOM 528 O O . ARG A 1 72 ? -3.593 4.051 10.862 1.00 93.31 72 ARG A O 1
ATOM 535 N N . PHE A 1 73 ? -3.286 5.618 9.257 1.00 95.31 73 PHE A N 1
ATOM 536 C CA . PHE A 1 73 ? -1.998 5.143 8.763 1.00 95.31 73 PHE A CA 1
ATOM 537 C C . PHE A 1 73 ? -0.908 6.145 9.102 1.00 95.31 73 PHE A C 1
ATOM 539 O O . PHE A 1 73 ? -1.081 7.352 8.931 1.00 95.31 73 PHE A O 1
ATOM 546 N N . GLU A 1 74 ? 0.210 5.620 9.575 1.00 94.81 74 GLU A N 1
ATOM 547 C CA . GLU A 1 74 ? 1.391 6.365 9.965 1.00 94.81 74 GLU A CA 1
ATOM 548 C C . GLU A 1 74 ? 2.627 5.663 9.395 1.00 94.81 74 GLU A C 1
ATOM 550 O O . GLU A 1 74 ? 2.714 4.432 9.380 1.00 94.81 74 GLU A O 1
ATOM 555 N N . ASN A 1 75 ? 3.633 6.445 9.002 1.00 95.62 75 ASN A N 1
ATOM 556 C CA . ASN A 1 75 ? 4.939 5.934 8.582 1.00 95.62 75 ASN A CA 1
ATOM 557 C C . ASN A 1 75 ? 4.842 4.870 7.478 1.00 95.62 75 ASN A C 1
ATOM 559 O O . ASN A 1 75 ? 5.557 3.863 7.514 1.00 95.62 75 ASN A O 1
ATOM 563 N N . SER A 1 76 ? 3.954 5.074 6.507 1.00 97.56 76 SER A N 1
ATOM 564 C CA . SER A 1 76 ? 3.777 4.151 5.393 1.00 97.56 76 SER A CA 1
ATOM 565 C C . SER A 1 76 ? 5.026 4.098 4.518 1.00 97.56 76 SER A C 1
ATOM 567 O O . SER A 1 76 ? 5.758 5.077 4.332 1.00 97.56 76 SER A O 1
ATOM 569 N N . ARG A 1 77 ? 5.304 2.908 3.988 1.00 97.75 77 ARG A N 1
ATOM 570 C CA . ARG A 1 77 ? 6.514 2.586 3.239 1.00 97.75 77 ARG A CA 1
ATOM 571 C C . ARG A 1 77 ? 6.166 1.848 1.960 1.00 97.75 77 ARG A C 1
ATOM 573 O O . ARG A 1 77 ? 5.399 0.889 1.989 1.00 97.75 77 ARG A O 1
ATOM 580 N N . LEU A 1 78 ? 6.810 2.259 0.874 1.00 97.75 78 LEU A N 1
ATOM 581 C CA . LEU A 1 78 ? 6.734 1.616 -0.432 1.00 97.75 78 LEU A CA 1
ATOM 582 C C . LEU A 1 78 ? 8.111 1.066 -0.807 1.00 97.75 78 LEU A C 1
ATOM 584 O O . LEU A 1 78 ? 9.102 1.799 -0.783 1.00 97.75 78 LEU A O 1
ATOM 588 N N . ALA A 1 79 ? 8.175 -0.216 -1.151 1.00 96.31 79 ALA A N 1
ATOM 589 C CA . ALA A 1 79 ? 9.286 -0.801 -1.888 1.00 96.31 79 ALA A CA 1
ATOM 590 C C . ALA A 1 79 ? 8.878 -1.007 -3.348 1.00 96.31 79 ALA A C 1
ATOM 592 O O . ALA A 1 79 ? 7.735 -1.366 -3.635 1.00 96.31 79 ALA A O 1
ATOM 593 N N . GLY A 1 80 ? 9.839 -0.826 -4.245 1.00 94.44 80 GLY A N 1
ATOM 594 C CA . GLY A 1 80 ? 9.690 -1.095 -5.668 1.00 94.44 80 GLY A CA 1
ATOM 595 C C . GLY A 1 80 ? 9.685 0.148 -6.562 1.00 94.44 80 GLY A C 1
ATOM 596 O O . GLY A 1 80 ? 9.761 1.271 -6.054 1.00 94.44 80 GLY A O 1
ATOM 597 N N . PRO A 1 81 ? 9.627 -0.058 -7.889 1.00 95.12 81 PRO A N 1
ATOM 598 C CA . PRO A 1 81 ? 9.553 -1.364 -8.557 1.00 95.12 81 PRO A CA 1
ATOM 599 C C . PRO A 1 81 ? 10.798 -2.237 -8.322 1.00 95.12 81 PRO A C 1
ATOM 601 O O . PRO A 1 81 ? 11.915 -1.728 -8.208 1.00 95.12 81 PRO A O 1
ATOM 604 N N . PHE A 1 82 ? 10.604 -3.551 -8.223 1.00 94.50 82 PHE A N 1
ATOM 605 C CA . PHE A 1 82 ? 11.675 -4.552 -8.244 1.00 94.50 82 PHE A CA 1
ATOM 606 C C . PHE A 1 82 ? 11.216 -5.807 -8.994 1.00 94.50 82 PHE A C 1
ATOM 608 O O . PHE A 1 82 ? 10.020 -6.037 -9.134 1.00 94.50 82 PHE A O 1
ATOM 615 N N . GLU A 1 83 ? 12.165 -6.599 -9.487 1.00 93.88 83 GLU A N 1
ATOM 616 C CA . GLU A 1 83 ? 11.882 -7.837 -10.219 1.00 93.88 83 GLU A CA 1
ATOM 617 C C . GLU A 1 83 ? 11.994 -9.052 -9.296 1.00 93.88 83 GLU A C 1
ATOM 619 O O . GLU A 1 83 ? 12.996 -9.197 -8.593 1.00 93.88 83 GLU A O 1
ATOM 624 N N . ASP A 1 84 ? 11.005 -9.940 -9.349 1.00 92.56 84 ASP A N 1
ATOM 625 C CA . ASP A 1 84 ? 11.008 -11.236 -8.673 1.00 92.56 84 ASP A CA 1
ATOM 626 C C . ASP A 1 84 ? 10.339 -12.302 -9.558 1.00 92.56 84 ASP A C 1
ATOM 628 O O . ASP A 1 84 ? 9.168 -12.194 -9.930 1.00 92.56 84 ASP A O 1
ATOM 632 N N . GLY A 1 85 ? 11.103 -13.319 -9.967 1.00 90.44 85 GLY A N 1
ATOM 633 C CA . GLY A 1 85 ? 10.601 -14.378 -10.852 1.00 90.44 85 GLY A CA 1
ATOM 634 C C . GLY A 1 85 ? 10.076 -13.879 -12.209 1.00 90.44 85 GLY A C 1
ATOM 635 O O . GLY A 1 85 ? 9.142 -14.462 -12.753 1.00 90.44 85 GLY A O 1
ATOM 636 N N . GLY A 1 86 ? 10.628 -12.781 -12.743 1.00 92.00 86 GLY A N 1
ATOM 637 C CA . GLY A 1 86 ? 10.146 -12.139 -13.978 1.00 92.00 86 GLY A CA 1
ATOM 638 C C . GLY A 1 86 ? 8.859 -11.324 -13.802 1.00 92.00 86 GLY A C 1
ATOM 639 O O . GLY A 1 86 ? 8.196 -10.989 -14.784 1.00 92.00 86 GLY A O 1
ATOM 640 N N . ARG A 1 87 ? 8.475 -11.042 -12.553 1.00 94.31 87 ARG A N 1
ATOM 641 C CA . ARG A 1 87 ? 7.343 -10.194 -12.190 1.00 94.31 87 ARG A CA 1
ATOM 642 C C . ARG A 1 87 ? 7.881 -8.882 -11.645 1.00 94.31 87 ARG A C 1
ATOM 644 O O . ARG A 1 87 ? 8.719 -8.883 -10.746 1.00 94.31 87 ARG A O 1
ATOM 651 N N . ARG A 1 88 ? 7.305 -7.779 -12.101 1.00 95.88 88 ARG A N 1
ATOM 652 C CA . ARG A 1 88 ? 7.570 -6.460 -11.545 1.00 95.88 88 ARG A CA 1
ATOM 653 C C . ARG A 1 88 ? 6.644 -6.205 -10.365 1.00 95.88 88 ARG A C 1
ATOM 655 O O . ARG A 1 88 ? 5.423 -6.210 -10.528 1.00 95.88 88 ARG A O 1
ATOM 662 N N . LEU A 1 89 ? 7.212 -6.035 -9.177 1.00 97.25 89 LEU A N 1
ATOM 663 C CA . LEU A 1 89 ? 6.476 -5.997 -7.918 1.00 97.25 89 LEU A CA 1
ATOM 664 C C . LEU A 1 89 ? 6.655 -4.679 -7.156 1.00 97.25 89 LEU A C 1
ATOM 666 O O . LEU A 1 89 ? 7.660 -3.971 -7.276 1.00 97.25 89 LEU A O 1
ATOM 670 N N . TYR A 1 90 ? 5.662 -4.406 -6.316 1.00 97.94 90 TYR A N 1
ATOM 671 C CA . TYR A 1 90 ? 5.629 -3.340 -5.329 1.00 97.94 90 TYR A CA 1
ATOM 672 C C . TYR A 1 90 ? 5.173 -3.903 -3.990 1.00 97.94 90 TYR A C 1
ATOM 674 O O . TYR A 1 90 ? 4.231 -4.689 -3.938 1.00 97.94 90 TYR A O 1
ATOM 682 N N . CYS A 1 91 ? 5.780 -3.441 -2.902 1.00 97.81 91 CYS A N 1
ATOM 683 C CA . CYS A 1 91 ? 5.359 -3.807 -1.554 1.00 97.81 91 CYS A CA 1
ATOM 684 C C . CYS A 1 91 ? 5.004 -2.572 -0.749 1.00 97.81 91 CYS A C 1
ATOM 686 O O . CYS A 1 91 ? 5.820 -1.660 -0.608 1.00 97.81 91 CYS A O 1
ATOM 688 N N . VAL A 1 92 ? 3.808 -2.570 -0.172 1.00 98.06 92 VAL A N 1
ATOM 689 C CA . VAL A 1 92 ? 3.363 -1.544 0.768 1.00 98.06 92 VAL A CA 1
ATOM 690 C C . VAL A 1 92 ? 3.362 -2.126 2.167 1.00 98.06 92 VAL A C 1
ATOM 692 O O . VAL A 1 92 ? 2.870 -3.228 2.391 1.00 98.06 92 VAL A O 1
ATOM 695 N N . SER A 1 93 ? 3.883 -1.361 3.118 1.00 97.38 93 SER A N 1
ATOM 696 C CA . SER A 1 93 ? 3.724 -1.624 4.546 1.00 97.38 93 SER A CA 1
ATOM 697 C C . SER A 1 93 ? 3.389 -0.328 5.270 1.00 97.38 93 SER A C 1
ATOM 699 O O . SER A 1 93 ? 3.790 0.745 4.826 1.00 97.38 93 SER A O 1
ATOM 701 N N . SER A 1 94 ? 2.642 -0.399 6.366 1.00 96.81 94 SER A N 1
ATOM 702 C CA . SER A 1 94 ? 2.267 0.793 7.133 1.00 96.81 94 SER A CA 1
ATOM 703 C C . SER A 1 94 ? 2.224 0.501 8.627 1.00 96.81 94 SER A C 1
ATOM 705 O O . SER A 1 94 ? 2.149 -0.662 9.026 1.00 96.81 94 SER A O 1
ATOM 707 N N . HIS A 1 95 ? 2.304 1.535 9.464 1.00 95.62 95 HIS A N 1
ATOM 708 C CA . HIS A 1 95 ? 1.858 1.437 10.848 1.00 95.62 95 HIS A CA 1
ATOM 709 C C . HIS A 1 95 ? 0.402 1.878 10.888 1.00 95.62 95 HIS A C 1
ATOM 711 O O . HIS A 1 95 ? 0.061 2.995 10.520 1.00 95.62 95 HIS A O 1
ATOM 717 N N . MET A 1 96 ? -0.463 0.983 11.333 1.00 93.69 96 MET A N 1
ATOM 718 C CA . MET A 1 96 ? -1.900 1.166 11.307 1.00 93.69 96 MET A CA 1
ATOM 719 C C . MET A 1 96 ? -2.449 1.167 12.728 1.00 93.69 96 MET A C 1
ATOM 721 O O . MET A 1 96 ? -2.055 0.357 13.569 1.00 93.69 96 MET A O 1
ATOM 725 N N . LYS A 1 97 ? -3.390 2.069 12.990 1.00 91.62 97 LYS A N 1
ATOM 726 C CA . LYS A 1 97 ? -4.184 2.103 14.219 1.00 91.62 97 LYS A CA 1
ATOM 727 C C . LYS A 1 97 ? -5.661 2.134 13.868 1.00 91.62 97 LYS A C 1
ATOM 729 O O . LYS A 1 97 ? -6.045 2.549 12.778 1.00 91.62 97 LYS A O 1
ATOM 734 N N . GLY A 1 98 ? -6.486 1.722 14.822 1.00 87.38 98 GLY A N 1
ATOM 735 C CA . GLY A 1 98 ? -7.930 1.902 14.748 1.00 87.38 98 GLY A CA 1
ATOM 736 C C . GLY A 1 98 ? -8.699 0.678 14.274 1.00 87.38 98 GLY A C 1
ATOM 737 O O . GLY A 1 98 ? -9.844 0.563 14.663 1.00 87.38 98 GLY A O 1
ATOM 738 N N . ARG A 1 99 ? -8.104 -0.288 13.558 1.00 86.00 99 ARG A N 1
ATOM 739 C CA . ARG A 1 99 ? -8.818 -1.534 13.203 1.00 86.00 99 ARG A CA 1
ATOM 740 C C . ARG A 1 99 ? -9.105 -2.413 14.429 1.00 86.00 99 ARG A C 1
ATOM 742 O O . ARG A 1 99 ? -10.183 -2.990 14.530 1.00 86.00 99 ARG A O 1
ATOM 749 N N . THR A 1 100 ? -8.176 -2.464 15.379 1.00 83.44 100 THR A N 1
ATOM 750 C CA . THR A 1 100 ? -8.349 -3.127 16.676 1.00 83.44 100 THR A CA 1
ATOM 751 C C . THR A 1 100 ? -8.105 -2.127 17.80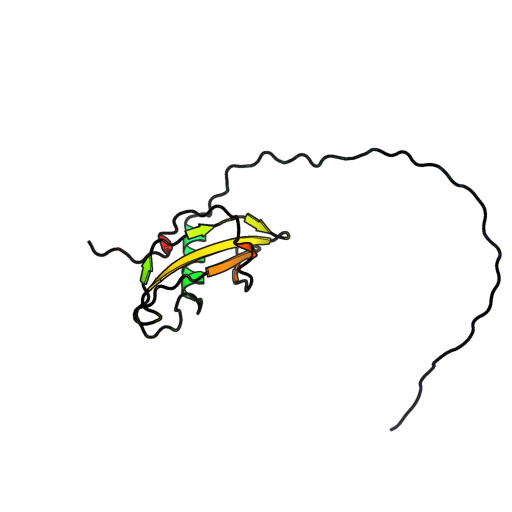4 1.00 83.44 100 THR A C 1
ATOM 753 O O . THR A 1 100 ? -7.093 -1.422 17.810 1.00 83.44 100 THR A O 1
ATOM 756 N N . PHE A 1 101 ? -9.008 -2.067 18.789 1.00 78.62 101 PHE A N 1
ATOM 757 C CA . PHE A 1 101 ? -8.864 -1.157 19.929 1.00 78.62 101 PHE A CA 1
ATOM 758 C C . PHE A 1 101 ? -7.540 -1.375 20.671 1.00 78.62 101 PHE A C 1
ATOM 760 O O . PHE A 1 101 ? -7.215 -2.489 21.082 1.00 78.62 101 PHE A O 1
ATOM 767 N N . GLY A 1 102 ? -6.781 -0.290 20.848 1.00 70.38 102 GLY A N 1
ATOM 768 C CA . GLY A 1 102 ? -5.552 -0.273 21.644 1.00 70.38 102 GLY A CA 1
ATOM 769 C C . GLY A 1 102 ? -4.374 -1.069 21.070 1.00 70.38 102 GLY A C 1
ATOM 770 O O . GLY A 1 102 ? -3.363 -1.199 21.756 1.00 70.38 102 GLY A O 1
ATOM 771 N N . LYS A 1 103 ? -4.464 -1.597 19.840 1.00 78.44 103 LYS A N 1
ATOM 772 C CA . LYS A 1 103 ? -3.376 -2.360 19.211 1.00 78.44 103 LYS A CA 1
ATOM 773 C C . LYS A 1 103 ? -2.865 -1.657 17.961 1.00 78.44 103 LYS A C 1
ATOM 775 O O . LYS A 1 103 ? -3.637 -1.289 17.081 1.00 78.44 103 LYS A O 1
ATOM 780 N N . ALA A 1 104 ? -1.548 -1.480 17.897 1.00 81.56 104 ALA A N 1
ATOM 781 C CA . ALA A 1 104 ? -0.875 -1.086 16.670 1.00 81.56 104 ALA A CA 1
ATOM 782 C C . ALA A 1 104 ? -0.738 -2.306 15.753 1.00 81.56 104 ALA A C 1
ATOM 784 O O . ALA A 1 104 ? -0.400 -3.402 16.202 1.00 81.56 104 ALA A O 1
ATOM 785 N N . GLU A 1 105 ? -0.984 -2.101 14.468 1.00 92.06 105 GLU A N 1
ATOM 786 C CA . GLU A 1 105 ? -0.992 -3.143 13.449 1.00 92.06 105 GLU A CA 1
ATOM 787 C C . GLU A 1 105 ? -0.014 -2.772 12.333 1.00 92.06 105 GLU A C 1
ATOM 789 O O . GLU A 1 105 ? 0.246 -1.594 12.086 1.00 92.06 105 GLU A O 1
ATOM 794 N N . ARG A 1 106 ? 0.576 -3.770 11.670 1.00 93.94 106 ARG A N 1
ATOM 795 C CA . ARG A 1 106 ? 1.577 -3.548 10.615 1.00 93.94 106 ARG A CA 1
ATOM 796 C C . ARG A 1 106 ? 1.172 -4.271 9.334 1.00 93.94 106 ARG A C 1
ATOM 798 O O . ARG A 1 106 ? 1.757 -5.309 9.024 1.00 93.94 106 ARG A O 1
ATOM 805 N N . PRO A 1 107 ? 0.130 -3.794 8.632 1.00 94.88 107 PRO A N 1
ATOM 806 C CA . PRO A 1 107 ? -0.331 -4.455 7.425 1.00 94.88 107 PRO A CA 1
ATOM 807 C C . PRO A 1 107 ? 0.717 -4.386 6.319 1.00 94.88 107 PRO A C 1
ATOM 809 O O . PRO A 1 107 ? 1.480 -3.418 6.222 1.00 94.88 107 PRO A O 1
ATOM 812 N N . LYS A 1 108 ? 0.715 -5.416 5.473 1.00 96.19 108 LYS A N 1
ATOM 813 C CA . LYS A 1 108 ? 1.496 -5.484 4.243 1.00 96.19 108 LYS A CA 1
ATOM 814 C C . LYS A 1 108 ? 0.600 -5.870 3.072 1.00 96.19 108 LYS A C 1
ATOM 816 O O . LYS A 1 108 ? -0.376 -6.592 3.262 1.00 96.19 108 LYS A O 1
ATOM 821 N N . ALA A 1 109 ? 0.919 -5.371 1.886 1.00 97.25 109 ALA A N 1
ATOM 822 C CA . ALA A 1 109 ? 0.298 -5.783 0.632 1.00 97.25 109 ALA A CA 1
ATOM 823 C C . ALA A 1 109 ? 1.344 -5.802 -0.479 1.00 97.25 109 ALA A C 1
ATOM 825 O O . ALA A 1 109 ? 2.232 -4.944 -0.518 1.00 97.25 109 ALA A O 1
ATOM 826 N N . VAL A 1 110 ? 1.201 -6.765 -1.384 1.00 98.12 110 VAL A N 1
ATOM 827 C CA . VAL A 1 110 ? 2.082 -6.942 -2.536 1.00 98.12 110 VAL A CA 1
ATOM 828 C C . VAL A 1 110 ? 1.281 -6.724 -3.802 1.00 98.12 110 VAL A C 1
ATOM 830 O O . VAL A 1 110 ? 0.170 -7.238 -3.941 1.00 98.12 110 VAL A O 1
ATOM 833 N N . PHE A 1 111 ? 1.842 -5.954 -4.727 1.00 98.00 111 PHE A N 1
ATOM 834 C CA . PHE A 1 111 ? 1.219 -5.653 -6.004 1.00 98.00 111 PHE A CA 1
ATOM 835 C C . PHE A 1 111 ? 2.134 -6.051 -7.149 1.00 98.00 111 PHE A C 1
ATOM 837 O O . PHE A 1 111 ? 3.294 -5.649 -7.181 1.00 98.00 111 PHE A O 1
ATOM 844 N N . ARG A 1 112 ? 1.594 -6.797 -8.109 1.00 97.75 112 ARG A N 1
ATOM 845 C CA . ARG A 1 112 ? 2.249 -7.106 -9.377 1.00 97.75 112 ARG A CA 1
ATOM 846 C C . ARG A 1 112 ? 1.790 -6.132 -10.444 1.00 97.75 112 ARG A C 1
ATOM 848 O O . ARG A 1 112 ? 0.586 -5.963 -10.641 1.00 97.75 112 ARG A O 1
ATOM 855 N N . GLU A 1 113 ? 2.751 -5.547 -11.143 1.00 97.38 113 GLU A N 1
ATOM 856 C CA . GLU A 1 113 ? 2.530 -4.774 -12.355 1.00 97.38 113 GLU A CA 1
ATOM 857 C C . GLU A 1 113 ? 2.710 -5.657 -13.593 1.00 97.38 113 GLU A C 1
ATOM 859 O O . GLU A 1 113 ? 3.746 -6.294 -13.782 1.00 97.38 113 GLU A O 1
ATOM 864 N N . GLU A 1 114 ? 1.696 -5.679 -14.454 1.00 96.38 114 GLU A N 1
ATOM 865 C CA . GLU A 1 114 ? 1.729 -6.366 -15.744 1.00 96.38 114 GLU A CA 1
ATOM 866 C C . GLU A 1 114 ? 0.942 -5.547 -16.769 1.00 96.38 114 GLU A C 1
ATOM 868 O O . GLU A 1 114 ? -0.218 -5.215 -16.537 1.00 96.38 114 GLU A O 1
ATOM 873 N N . ALA A 1 115 ? 1.580 -5.173 -17.884 1.00 93.12 115 ALA A N 1
ATOM 874 C CA . ALA A 1 115 ? 0.979 -4.330 -18.927 1.00 93.12 115 ALA A CA 1
ATOM 875 C C . ALA A 1 115 ? 0.300 -3.048 -18.380 1.00 93.12 115 ALA A C 1
ATOM 877 O O . ALA A 1 115 ? -0.751 -2.625 -18.858 1.00 93.12 115 ALA A O 1
ATOM 878 N N . GLY A 1 116 ? 0.891 -2.442 -17.342 1.00 90.12 116 GLY A N 1
ATOM 879 C CA . GLY A 1 116 ? 0.366 -1.243 -16.682 1.00 90.12 116 GLY A CA 1
ATOM 880 C C . GLY A 1 116 ? -0.836 -1.484 -15.760 1.00 90.12 116 GLY A C 1
ATOM 881 O O . GLY A 1 116 ? -1.408 -0.516 -15.252 1.00 90.12 116 GLY A O 1
ATOM 882 N N . LEU A 1 117 ? -1.235 -2.737 -15.519 1.00 95.12 117 LEU A N 1
ATOM 883 C CA . LEU A 1 117 ? -2.263 -3.130 -14.554 1.00 95.12 117 LEU A CA 1
ATOM 884 C C . LEU A 1 117 ? -1.627 -3.570 -13.236 1.00 95.12 117 LEU A C 1
ATOM 886 O O . LEU A 1 117 ? -0.582 -4.211 -13.237 1.00 95.12 117 LEU A O 1
ATOM 890 N N . LEU A 1 118 ? -2.287 -3.252 -12.119 1.00 97.88 118 LEU A N 1
ATOM 891 C CA . LEU A 1 118 ? -1.883 -3.693 -10.784 1.00 97.88 118 LEU A CA 1
ATOM 892 C C . LEU A 1 118 ? -2.812 -4.804 -10.303 1.00 97.88 118 LEU A C 1
ATOM 894 O O . LEU A 1 118 ? -4.031 -4.634 -10.289 1.00 97.88 118 LEU A O 1
ATOM 898 N N . THR A 1 119 ? -2.227 -5.912 -9.867 1.00 97.38 119 THR A N 1
ATOM 899 C CA . THR A 1 119 ? -2.933 -7.038 -9.242 1.00 97.38 119 THR A CA 1
ATOM 900 C C . THR A 1 119 ? -2.356 -7.305 -7.860 1.00 97.38 119 THR A C 1
ATOM 902 O O . THR A 1 119 ? -1.175 -7.061 -7.630 1.00 97.38 119 THR A O 1
ATOM 905 N N . VAL A 1 120 ? -3.186 -7.755 -6.921 1.00 96.88 120 VAL A N 1
ATOM 906 C CA . VAL A 1 120 ? -2.749 -8.080 -5.555 1.00 96.88 120 VAL A CA 1
ATOM 907 C C . VAL A 1 120 ? -2.182 -9.495 -5.538 1.00 96.88 120 VAL A C 1
ATOM 909 O O . VAL A 1 120 ? -2.772 -10.390 -6.141 1.00 96.88 120 VAL A O 1
ATOM 912 N N . LEU A 1 121 ? -1.065 -9.691 -4.844 1.00 96.00 121 LEU A N 1
ATOM 913 C CA . LEU A 1 121 ? -0.490 -11.005 -4.574 1.00 96.00 121 LEU A CA 1
ATOM 914 C C . LEU A 1 121 ? -0.585 -11.331 -3.082 1.00 96.00 121 LEU A C 1
ATOM 916 O O . LEU A 1 121 ? -0.354 -10.462 -2.240 1.00 96.00 121 LEU A O 1
ATOM 920 N N . ASP A 1 122 ? -0.892 -12.590 -2.782 1.00 92.06 122 ASP A N 1
ATOM 921 C CA . ASP A 1 122 ? -0.910 -13.144 -1.424 1.00 92.06 122 ASP A CA 1
ATOM 922 C C . ASP A 1 122 ? 0.405 -13.882 -1.139 1.00 92.06 122 ASP A C 1
ATOM 924 O O . ASP A 1 122 ? 0.460 -15.102 -1.020 1.00 92.06 122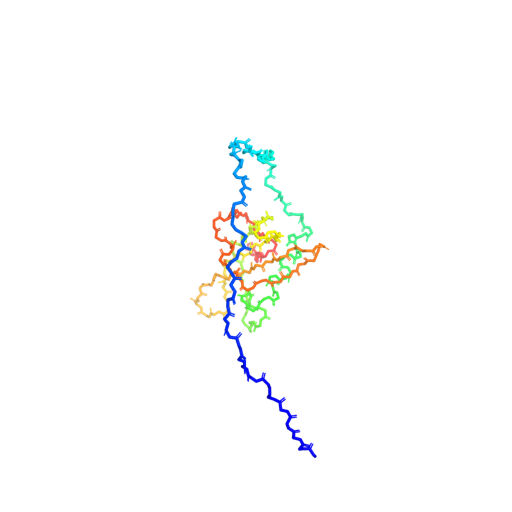 ASP A O 1
ATOM 928 N N . ASP A 1 123 ? 1.497 -13.124 -1.175 1.00 91.75 123 ASP A N 1
ATOM 929 C CA . ASP A 1 123 ? 2.856 -13.603 -0.930 1.00 91.75 123 ASP A CA 1
ATOM 930 C C . ASP A 1 123 ? 3.665 -12.416 -0.407 1.00 91.75 123 ASP A C 1
ATOM 932 O O . ASP A 1 123 ? 4.107 -11.579 -1.190 1.00 91.75 123 ASP A O 1
ATOM 936 N N . ASP A 1 124 ? 3.774 -12.266 0.916 1.00 88.00 124 ASP A N 1
ATOM 937 C CA . ASP A 1 124 ? 4.484 -11.141 1.535 1.00 88.00 124 ASP A CA 1
ATOM 938 C C . ASP A 1 124 ? 5.986 -11.408 1.742 1.00 88.00 124 ASP A C 1
ATOM 940 O O . ASP A 1 124 ? 6.732 -10.489 2.108 1.00 88.00 124 ASP A O 1
ATOM 944 N N . GLU A 1 125 ? 6.450 -12.634 1.474 1.00 89.62 125 GLU A N 1
ATOM 945 C CA . GLU A 1 125 ? 7.857 -13.021 1.598 1.00 89.62 125 GLU A CA 1
ATOM 946 C C . GLU A 1 125 ? 8.720 -12.326 0.544 1.00 89.62 125 GLU A C 1
ATOM 948 O O . GLU A 1 125 ? 9.830 -11.882 0.851 1.00 89.62 125 GLU A O 1
ATOM 953 N N . VAL A 1 126 ? 8.164 -12.089 -0.648 1.00 93.31 126 VAL A N 1
ATOM 954 C CA . VAL A 1 126 ? 8.813 -11.323 -1.730 1.00 93.31 126 VAL A CA 1
ATOM 955 C C . VAL A 1 126 ? 9.114 -9.869 -1.358 1.00 93.31 126 VAL A C 1
ATOM 957 O O . VAL A 1 126 ? 9.797 -9.176 -2.097 1.00 93.31 126 VAL A O 1
ATOM 960 N N . CYS A 1 127 ? 8.611 -9.362 -0.229 1.00 91.62 127 CYS A N 1
ATOM 961 C CA . CYS A 1 127 ? 8.901 -8.004 0.232 1.00 91.62 127 CYS A CA 1
ATOM 962 C C . CYS A 1 127 ? 10.168 -7.893 1.084 1.00 91.62 127 CYS A C 1
ATOM 964 O O . CYS A 1 127 ? 10.573 -6.781 1.445 1.00 91.62 127 CYS A O 1
ATOM 966 N N . GLN A 1 128 ? 10.787 -9.013 1.456 1.00 91.38 128 GLN A N 1
ATOM 967 C CA . GLN A 1 128 ? 11.934 -9.014 2.357 1.00 91.38 128 GLN A CA 1
ATOM 968 C C . GLN A 1 128 ? 13.206 -8.504 1.667 1.00 91.38 128 GLN A C 1
ATOM 970 O O . GLN A 1 128 ? 13.466 -8.767 0.501 1.00 91.38 128 GLN A O 1
ATOM 975 N N . GLY A 1 129 ? 14.025 -7.741 2.396 1.00 90.38 129 GLY A N 1
ATOM 976 C CA . GLY A 1 129 ? 15.323 -7.264 1.899 1.00 90.38 129 GLY A CA 1
ATOM 977 C C . GLY A 1 129 ? 15.269 -6.124 0.871 1.00 90.38 129 GLY A C 1
ATOM 978 O O . GLY A 1 129 ? 16.319 -5.596 0.501 1.00 90.38 129 GLY A O 1
ATOM 979 N N . HIS A 1 130 ? 14.083 -5.681 0.444 1.00 92.94 130 HIS A N 1
ATOM 980 C CA . HIS A 1 130 ? 13.952 -4.580 -0.509 1.00 92.94 130 HIS A CA 1
ATOM 981 C C . HIS A 1 130 ? 14.034 -3.204 0.160 1.00 92.94 130 HIS A C 1
ATOM 983 O O . HIS A 1 130 ? 13.505 -2.954 1.246 1.00 92.94 130 HIS A O 1
ATOM 989 N N . ARG A 1 131 ? 14.688 -2.258 -0.525 1.00 92.50 131 ARG A N 1
ATOM 990 C CA . ARG A 1 131 ? 14.790 -0.873 -0.058 1.00 92.50 131 ARG A CA 1
ATOM 991 C C . ARG A 1 131 ? 13.418 -0.205 -0.106 1.00 92.50 131 ARG A C 1
ATOM 993 O O . ARG A 1 131 ? 12.816 -0.088 -1.169 1.00 92.50 131 ARG A O 1
ATOM 1000 N N . THR A 1 132 ? 12.978 0.308 1.038 1.00 94.81 132 THR A N 1
ATOM 1001 C CA . THR A 1 132 ? 11.728 1.064 1.151 1.00 94.81 132 THR A CA 1
ATOM 1002 C C . THR A 1 132 ? 11.962 2.572 1.125 1.00 94.81 132 THR A C 1
ATOM 1004 O O . THR A 1 132 ? 13.032 3.062 1.505 1.00 94.81 132 THR A O 1
ATOM 1007 N N . ARG A 1 133 ? 10.934 3.324 0.732 1.00 95.38 133 ARG A N 1
ATOM 1008 C CA . ARG A 1 133 ? 10.862 4.791 0.782 1.00 95.38 133 ARG A CA 1
ATOM 1009 C C . ARG A 1 133 ? 9.565 5.246 1.468 1.00 95.38 133 ARG A C 1
ATOM 1011 O O . ARG A 1 133 ? 8.645 4.434 1.561 1.00 95.38 133 ARG A O 1
ATOM 1018 N N . PRO A 1 134 ? 9.483 6.496 1.963 1.00 96.81 134 PRO A N 1
ATOM 1019 C CA . PRO A 1 134 ? 8.234 7.049 2.488 1.00 96.81 134 PRO A CA 1
ATOM 1020 C C . PRO A 1 134 ? 7.104 7.004 1.452 1.00 96.81 134 PRO A C 1
ATOM 1022 O O . PRO A 1 134 ? 7.338 7.242 0.260 1.00 96.81 134 PRO A O 1
ATOM 1025 N N . PHE A 1 135 ? 5.896 6.695 1.919 1.00 97.25 135 PHE A N 1
ATOM 1026 C CA . PHE A 1 135 ? 4.700 6.551 1.095 1.00 97.25 135 PHE A CA 1
ATOM 1027 C C . PHE A 1 135 ? 3.546 7.394 1.641 1.00 97.25 135 PHE A C 1
ATOM 1029 O O . PHE A 1 135 ? 2.571 6.881 2.184 1.00 97.25 135 PHE A O 1
ATOM 1036 N N . GLU A 1 136 ? 3.699 8.709 1.507 1.00 96.25 136 GLU A N 1
ATOM 1037 C CA . GLU A 1 136 ? 2.786 9.719 2.052 1.00 96.25 136 GLU A CA 1
ATOM 1038 C C . GLU A 1 136 ? 1.385 9.651 1.437 1.00 96.25 136 GLU A C 1
ATOM 1040 O O . GLU A 1 136 ? 0.421 10.055 2.073 1.00 96.25 136 GLU A O 1
ATOM 1045 N N . GLU A 1 137 ? 1.245 9.074 0.240 1.00 96.38 137 GLU A N 1
ATOM 1046 C CA . GLU A 1 137 ? -0.051 8.856 -0.409 1.00 96.38 137 GLU A CA 1
ATOM 1047 C C . GLU A 1 137 ? -1.007 7.979 0.412 1.00 96.38 137 GLU A C 1
ATOM 1049 O O . GLU A 1 137 ? -2.210 7.990 0.150 1.00 96.38 137 GLU A O 1
ATOM 1054 N N . LEU A 1 138 ? -0.480 7.205 1.366 1.00 95.88 138 LEU A N 1
ATOM 1055 C CA . LEU A 1 138 ? -1.270 6.374 2.270 1.00 95.88 138 LEU A CA 1
ATOM 1056 C C . LEU A 1 138 ? -1.402 6.968 3.679 1.00 95.88 138 LEU A C 1
ATOM 1058 O O . LEU A 1 138 ? -2.336 6.614 4.398 1.00 95.88 138 LEU A O 1
ATOM 1062 N N . ASP A 1 139 ? -0.481 7.841 4.088 1.00 95.69 139 ASP A N 1
ATOM 1063 C CA . ASP A 1 139 ? -0.465 8.372 5.447 1.00 95.69 139 ASP A CA 1
ATOM 1064 C C . ASP A 1 139 ? -1.680 9.271 5.696 1.00 95.69 139 ASP A C 1
ATOM 1066 O O . ASP A 1 139 ? -2.095 10.069 4.854 1.00 95.69 139 ASP A O 1
ATOM 1070 N N . THR A 1 140 ? -2.275 9.143 6.883 1.00 93.19 140 THR A N 1
ATOM 1071 C CA . THR A 1 140 ? -3.321 10.084 7.285 1.00 93.19 140 THR A CA 1
ATOM 1072 C C . THR A 1 140 ? -2.690 11.463 7.492 1.00 93.19 140 THR A C 1
ATOM 1074 O O . THR A 1 140 ? -1.650 11.542 8.155 1.00 93.19 140 THR A O 1
ATOM 1077 N N . PRO A 1 141 ? -3.313 12.549 6.991 1.00 87.00 141 PRO A N 1
ATOM 1078 C CA . PRO A 1 141 ? -2.910 13.901 7.348 1.00 87.00 141 PRO A CA 1
ATOM 1079 C C . PRO A 1 141 ? -2.763 14.032 8.864 1.00 87.00 141 PRO A C 1
ATOM 1081 O O . PRO A 1 141 ? -3.654 13.639 9.619 1.00 87.00 141 PRO A O 1
ATOM 1084 N N . LYS A 1 142 ? -1.618 14.548 9.309 1.00 77.62 142 LYS A N 1
ATOM 1085 C CA . LYS A 1 142 ? -1.441 14.935 10.706 1.00 77.62 142 LYS A CA 1
ATOM 1086 C C . LYS A 1 142 ? -2.206 16.240 10.876 1.00 77.62 142 LYS A C 1
ATOM 1088 O O . LYS A 1 142 ? -1.870 17.211 10.199 1.00 77.62 142 LYS A O 1
ATOM 1093 N N . ASP A 1 143 ? -3.246 16.236 11.702 1.00 67.81 143 ASP A N 1
ATOM 1094 C CA . ASP A 1 143 ? -3.918 17.479 12.072 1.00 67.81 143 ASP A CA 1
ATOM 1095 C C . ASP A 1 143 ? -2.868 18.433 12.690 1.00 67.81 143 ASP A C 1
ATOM 1097 O O . ASP A 1 143 ? -2.030 17.960 13.471 1.00 67.81 143 ASP A O 1
ATOM 1101 N N . PRO A 1 144 ? -2.829 19.716 12.281 1.00 53.28 144 PRO A N 1
ATOM 1102 C CA . PRO A 1 144 ? -1.869 20.699 12.783 1.00 53.28 144 PRO A CA 1
ATOM 1103 C C . PRO A 1 144 ? -2.095 21.072 14.253 1.00 53.28 144 PRO A C 1
ATOM 1105 O O . PRO A 1 144 ? -3.261 21.043 14.713 1.00 53.28 144 PRO A O 1
#

Secondary structure (DSSP, 8-state):
------------------------------------------PPPPHHHHHHHHHHHTTSGGGTTT-SSPPEEEEEEEEEEEEETTEEEEEEEEEEESSSTT--B--EEEEEEETTEEEEES--GGGTTPPEEE-TTTSPP---

Foldseek 3Di:
DDDDDDDDDDDDDDDDDDDDDDDDDDDDDDPVPPPPDPPDDADDDDPVRLLVVLVVLCCDVLQPVPAPWDKFWDQKKKFDQDDDPNWGKMKIWTFMDTSDPPDTHIGMWMWTDDPNDTDTDPDCVVVPPTDIDGRCSNGDDDDD

pLDDT: mean 78.2, std 23.64, range [35.16, 98.31]